Protein AF-E7NDV7-F1 (afdb_monomer_lite)

Radius of gyration: 14.34 Å; chains: 1; bounding box: 34×28×40 Å

pLDDT: mean 92.47, std 7.86, range [44.94, 98.56]

Structure (mmCIF, N/CA/C/O backbone):
data_AF-E7NDV7-F1
#
_entry.id   AF-E7NDV7-F1
#
loop_
_atom_site.group_PDB
_atom_site.id
_atom_site.type_symbol
_atom_site.label_atom_id
_atom_site.label_alt_id
_atom_site.label_comp_id
_atom_site.label_asym_id
_atom_site.label_entity_id
_atom_site.label_seq_id
_atom_site.pdbx_PDB_ins_code
_atom_site.Cartn_x
_atom_site.Cartn_y
_atom_site.Cartn_z
_atom_site.occupancy
_atom_site.B_iso_or_equiv
_atom_site.auth_seq_id
_atom_site.auth_comp_id
_atom_site.auth_asym_id
_atom_site.auth_atom_id
_atom_site.pdbx_PDB_model_num
ATOM 1 N N . MET A 1 1 ? 4.993 1.591 23.436 1.00 44.94 1 MET A N 1
ATOM 2 C CA . MET A 1 1 ? 4.119 1.110 22.350 1.00 44.94 1 MET A CA 1
ATOM 3 C C . MET A 1 1 ? 3.776 2.326 21.516 1.00 44.94 1 MET A C 1
ATOM 5 O O . MET A 1 1 ? 3.106 3.210 22.029 1.00 44.94 1 MET A O 1
ATOM 9 N N . GLY A 1 2 ? 4.373 2.455 20.328 1.00 56.59 2 GLY A N 1
ATOM 10 C CA . GLY A 1 2 ? 3.923 3.467 19.371 1.00 56.59 2 GLY A CA 1
ATOM 11 C C . GLY A 1 2 ? 2.537 3.051 18.903 1.00 56.59 2 GLY A C 1
ATOM 12 O O . GLY A 1 2 ? 2.355 1.873 18.601 1.00 56.59 2 GLY A O 1
ATOM 13 N N . GLY A 1 3 ? 1.573 3.969 18.936 1.00 88.25 3 GLY A N 1
ATOM 14 C CA . GLY A 1 3 ? 0.193 3.682 18.551 1.00 88.25 3 GLY A CA 1
ATOM 15 C C . GLY A 1 3 ? 0.093 3.070 17.151 1.00 88.25 3 GLY A C 1
ATOM 16 O O . GLY A 1 3 ? 1.042 3.134 16.361 1.00 88.25 3 GLY A O 1
ATOM 17 N N . ASP A 1 4 ? -1.056 2.485 16.831 1.00 92.81 4 ASP A N 1
ATOM 18 C CA . ASP A 1 4 ? -1.389 2.010 15.489 1.00 92.81 4 ASP A CA 1
ATOM 19 C C . ASP A 1 4 ? -1.088 3.064 14.420 1.00 92.81 4 ASP A C 1
ATOM 21 O O . ASP A 1 4 ? -0.616 2.724 13.336 1.00 92.81 4 ASP A O 1
ATOM 25 N N . ASN A 1 5 ? -1.305 4.343 14.735 1.00 93.81 5 ASN A N 1
ATOM 26 C CA . ASN A 1 5 ? -0.990 5.454 13.844 1.00 93.81 5 ASN A CA 1
ATOM 27 C C . ASN A 1 5 ? 0.517 5.540 13.525 1.00 93.81 5 ASN A C 1
ATOM 29 O O . ASN A 1 5 ? 0.946 5.587 12.369 1.00 93.81 5 ASN A O 1
ATOM 33 N N . THR A 1 6 ? 1.352 5.516 14.566 1.00 94.75 6 THR A N 1
ATOM 34 C CA . THR A 1 6 ? 2.815 5.542 14.423 1.00 94.75 6 THR A CA 1
ATOM 35 C C . THR A 1 6 ? 3.316 4.280 13.737 1.00 94.75 6 THR A C 1
ATOM 37 O O . THR A 1 6 ? 4.156 4.348 12.847 1.00 94.75 6 THR A O 1
ATOM 40 N N . THR A 1 7 ? 2.780 3.122 14.112 1.00 95.38 7 THR A N 1
ATOM 41 C CA . THR A 1 7 ? 3.193 1.850 13.523 1.00 95.38 7 THR A CA 1
ATOM 42 C C . THR A 1 7 ? 2.828 1.796 12.043 1.00 95.38 7 THR A C 1
ATOM 44 O O . THR A 1 7 ? 3.683 1.465 11.229 1.00 95.38 7 TH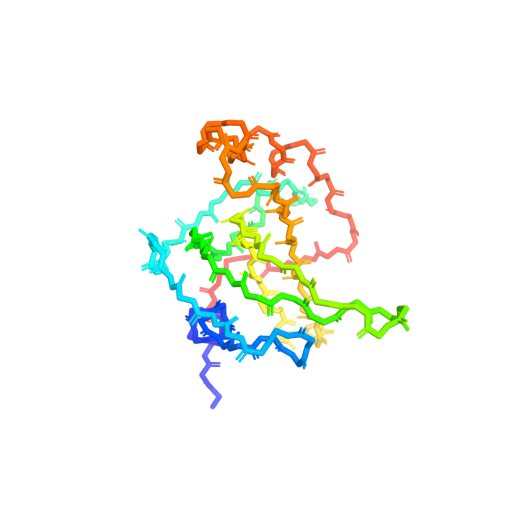R A O 1
ATOM 47 N N . SER A 1 8 ? 1.611 2.200 11.669 1.00 96.38 8 SER A N 1
ATOM 48 C CA . SER A 1 8 ? 1.165 2.195 10.270 1.00 96.38 8 SER A CA 1
ATOM 49 C C . SER A 1 8 ? 1.975 3.160 9.402 1.00 96.38 8 SER A C 1
ATOM 51 O O . SER A 1 8 ? 2.436 2.776 8.329 1.00 96.38 8 SER A O 1
ATOM 53 N N . SER A 1 9 ? 2.222 4.381 9.890 1.00 96.38 9 SER A N 1
ATOM 54 C CA . SER A 1 9 ? 3.022 5.384 9.167 1.00 96.38 9 SER A CA 1
ATOM 55 C C . SER A 1 9 ? 4.488 4.990 8.993 1.00 96.38 9 SER A C 1
ATOM 57 O O . SER A 1 9 ? 5.093 5.351 7.988 1.00 96.38 9 SER A O 1
ATOM 59 N N . VAL A 1 10 ? 5.075 4.245 9.932 1.00 96.31 10 VAL A N 1
ATOM 60 C CA . VAL A 1 10 ? 6.449 3.736 9.801 1.00 96.31 10 VAL A CA 1
ATOM 61 C C . VAL A 1 10 ? 6.490 2.515 8.884 1.00 96.31 10 VAL A C 1
ATOM 63 O O . VAL A 1 10 ? 7.278 2.484 7.940 1.00 96.31 10 VAL A O 1
ATOM 66 N N . LYS A 1 11 ? 5.624 1.523 9.119 1.00 96.31 11 LYS A N 1
ATOM 67 C CA . LYS A 1 11 ? 5.644 0.241 8.400 1.00 96.31 11 LYS A CA 1
ATOM 68 C C . LYS A 1 11 ? 5.381 0.370 6.909 1.00 96.31 11 LYS A C 1
ATOM 70 O O . LYS A 1 11 ? 6.015 -0.331 6.125 1.00 96.31 11 LYS A O 1
ATOM 75 N N . ILE A 1 12 ? 4.522 1.301 6.502 1.00 97.06 12 ILE A N 1
ATOM 76 C CA . ILE A 1 12 ? 4.236 1.514 5.082 1.00 97.06 12 ILE A CA 1
ATOM 77 C C . ILE A 1 12 ? 5.462 1.949 4.264 1.00 97.06 12 ILE A C 1
ATOM 79 O O . ILE A 1 12 ? 5.499 1.755 3.050 1.00 97.06 12 ILE A O 1
ATOM 83 N N . GLN A 1 13 ? 6.479 2.511 4.917 1.00 96.62 13 GLN A N 1
ATOM 84 C CA . GLN A 1 13 ? 7.707 2.978 4.273 1.00 96.62 13 GLN A CA 1
ATOM 85 C C . GLN A 1 13 ? 8.799 1.898 4.236 1.00 96.62 13 GLN A C 1
ATOM 87 O O . GLN A 1 13 ? 9.826 2.089 3.589 1.00 96.62 13 GLN A O 1
ATOM 92 N N . GLU A 1 14 ? 8.615 0.771 4.932 1.00 95.38 14 GLU A N 1
ATOM 93 C CA . GLU A 1 14 ? 9.622 -0.289 4.984 1.00 95.38 14 GLU A CA 1
ATOM 94 C C . GLU A 1 14 ? 9.678 -1.065 3.665 1.00 95.38 14 GLU A C 1
ATOM 96 O O . GLU A 1 14 ? 8.651 -1.495 3.134 1.00 95.38 14 GLU A O 1
ATOM 101 N N . THR A 1 15 ? 10.892 -1.306 3.167 1.00 93.75 15 THR A N 1
ATOM 102 C CA . THR A 1 15 ? 11.125 -2.180 2.015 1.00 93.75 15 THR A CA 1
ATOM 103 C C . THR A 1 15 ? 10.639 -3.597 2.310 1.00 93.75 15 THR A C 1
ATOM 105 O O . THR A 1 15 ? 11.009 -4.199 3.320 1.00 93.75 15 THR A O 1
ATOM 108 N N . MET A 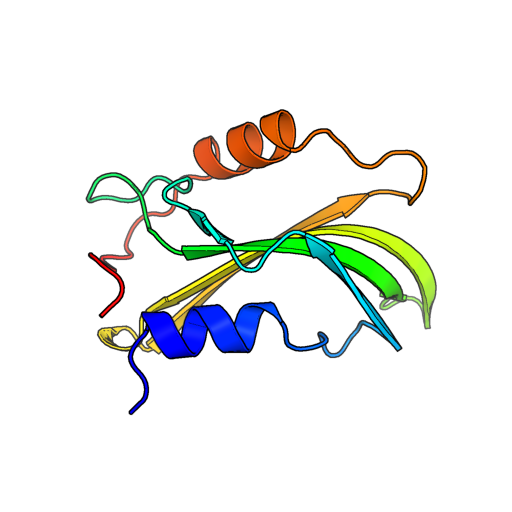1 16 ? 9.838 -4.154 1.405 1.00 90.19 16 MET A N 1
ATOM 109 C CA . MET A 1 16 ? 9.337 -5.523 1.525 1.00 90.19 16 MET A CA 1
ATOM 110 C C . MET A 1 16 ? 10.435 -6.563 1.245 1.00 90.19 16 MET A C 1
ATOM 112 O O . MET A 1 16 ? 11.312 -6.318 0.417 1.00 90.19 16 MET A O 1
ATOM 116 N N . PRO A 1 17 ? 10.374 -7.770 1.838 1.00 90.44 17 PRO A N 1
ATOM 117 C CA . PRO A 1 17 ? 11.426 -8.779 1.677 1.00 90.44 17 PRO A CA 1
ATOM 118 C C . PRO A 1 17 ? 11.696 -9.233 0.233 1.00 90.44 17 PRO A C 1
ATOM 120 O O . PRO A 1 17 ? 12.821 -9.600 -0.099 1.00 90.44 17 PRO A O 1
ATOM 123 N N . ASN A 1 18 ? 10.677 -9.237 -0.630 1.00 91.62 18 ASN A N 1
ATOM 124 C CA . ASN A 1 18 ? 10.804 -9.606 -2.044 1.00 91.62 18 ASN A CA 1
ATOM 125 C C . ASN A 1 18 ? 11.192 -8.422 -2.950 1.00 91.62 18 ASN A C 1
ATOM 127 O O . ASN A 1 18 ? 11.312 -8.608 -4.158 1.00 91.62 18 ASN A O 1
ATOM 131 N N . HIS A 1 19 ? 11.391 -7.227 -2.396 1.00 93.19 19 HIS A N 1
ATOM 132 C CA . HIS A 1 19 ? 11.768 -6.025 -3.129 1.00 93.19 19 HIS A CA 1
ATOM 133 C C . HIS A 1 19 ? 13.267 -5.758 -2.946 1.00 93.19 19 HIS A C 1
ATOM 135 O O . HIS A 1 19 ? 13.726 -5.440 -1.851 1.00 93.19 19 HIS A O 1
ATOM 141 N N . SER A 1 20 ? 14.056 -5.891 -4.017 1.00 92.38 20 SER A N 1
ATOM 142 C CA . SER A 1 20 ? 15.498 -5.592 -3.978 1.00 92.38 20 SER A CA 1
ATOM 143 C C . SER A 1 20 ? 15.799 -4.093 -4.040 1.00 92.38 20 SER A C 1
ATOM 145 O O . SER A 1 20 ? 16.907 -3.672 -3.717 1.00 92.38 20 SER A O 1
ATOM 147 N N . SER A 1 21 ? 14.822 -3.290 -4.457 1.00 93.44 21 SER A N 1
ATOM 148 C CA . SER A 1 21 ? 14.834 -1.830 -4.389 1.00 93.44 21 SER A CA 1
ATOM 149 C C . SER A 1 21 ? 13.430 -1.337 -4.033 1.00 93.44 21 SER A C 1
ATOM 151 O O . SER A 1 21 ? 12.447 -2.036 -4.278 1.00 93.44 21 SER A O 1
ATOM 153 N N . PHE A 1 22 ? 13.335 -0.153 -3.434 1.00 96.19 22 PHE A N 1
ATOM 154 C CA . PHE A 1 22 ? 12.066 0.477 -3.083 1.00 96.19 22 PHE A CA 1
ATOM 155 C C . PHE A 1 22 ? 12.276 1.985 -2.952 1.00 96.19 22 PHE A C 1
ATOM 157 O O . PHE A 1 22 ? 13.139 2.430 -2.193 1.00 96.19 22 PHE A O 1
ATOM 164 N N . ALA A 1 23 ? 11.512 2.765 -3.710 1.00 97.12 23 ALA A N 1
ATOM 165 C CA . ALA A 1 23 ? 11.557 4.219 -3.689 1.00 97.12 23 ALA A CA 1
ATOM 166 C C . ALA A 1 23 ? 10.137 4.782 -3.713 1.00 97.12 23 ALA A C 1
ATOM 168 O O . ALA A 1 23 ? 9.365 4.522 -4.637 1.00 97.12 23 ALA A O 1
ATOM 169 N N . MET A 1 24 ? 9.803 5.572 -2.697 1.00 97.56 24 MET A N 1
ATOM 170 C CA . MET A 1 24 ? 8.511 6.242 -2.602 1.00 97.56 24 MET A CA 1
ATOM 171 C C . MET A 1 24 ? 8.415 7.381 -3.617 1.00 97.56 24 MET A C 1
ATOM 173 O O . MET A 1 24 ? 9.344 8.173 -3.768 1.00 97.56 24 MET A O 1
ATOM 177 N N . THR A 1 25 ? 7.268 7.483 -4.279 1.00 97.81 25 THR A N 1
ATOM 178 C CA . THR A 1 25 ? 6.948 8.560 -5.225 1.00 97.81 25 THR A CA 1
ATOM 179 C C . THR A 1 25 ? 5.890 9.518 -4.680 1.00 97.81 25 THR A C 1
ATOM 181 O O . THR A 1 25 ? 5.757 10.630 -5.182 1.00 97.81 25 THR A O 1
ATOM 184 N N . SER A 1 26 ? 5.140 9.107 -3.654 1.00 97.62 26 SER A N 1
ATOM 185 C CA . SER A 1 26 ? 4.193 9.946 -2.913 1.00 97.62 26 SER A CA 1
ATOM 186 C C . SER A 1 26 ? 3.941 9.385 -1.509 1.00 97.62 26 SER A C 1
ATOM 188 O O . SER A 1 26 ? 4.238 8.221 -1.233 1.00 97.62 26 SER A O 1
ATOM 190 N N . GLY A 1 27 ? 3.369 10.209 -0.628 1.00 96.81 27 GLY A N 1
ATOM 191 C CA . GLY A 1 27 ? 3.063 9.828 0.751 1.00 96.81 27 GLY A CA 1
ATOM 192 C C . GLY A 1 27 ? 4.282 9.842 1.691 1.00 96.81 27 GLY A C 1
ATOM 193 O O . GLY A 1 27 ? 5.320 10.407 1.338 1.00 96.81 27 GLY A O 1
ATOM 194 N N . PRO A 1 28 ? 4.161 9.261 2.903 1.00 97.00 28 PRO A N 1
ATOM 195 C CA . PRO A 1 28 ? 2.987 8.549 3.412 1.00 97.00 28 PRO A CA 1
ATOM 196 C C . PRO A 1 28 ? 1.844 9.511 3.751 1.00 97.00 28 PRO A C 1
ATOM 198 O O . PRO A 1 28 ? 2.053 10.545 4.384 1.00 97.00 28 PRO A O 1
ATOM 201 N N . THR A 1 29 ? 0.626 9.172 3.338 1.00 97.38 29 THR A N 1
ATOM 202 C CA . THR A 1 29 ? -0.564 10.009 3.550 1.00 97.38 29 THR A CA 1
ATOM 203 C C . THR A 1 29 ? -1.655 9.189 4.233 1.00 97.38 29 THR A C 1
ATOM 205 O O . THR A 1 29 ? -1.885 8.054 3.819 1.00 97.38 29 THR A O 1
ATOM 208 N N . PRO A 1 30 ? -2.308 9.702 5.293 1.00 95.25 30 PRO A N 1
ATOM 209 C CA . PRO A 1 30 ? -3.440 9.011 5.894 1.00 95.25 30 PRO A CA 1
ATOM 210 C C . PRO A 1 30 ? -4.638 9.020 4.938 1.00 95.25 30 PRO A C 1
ATOM 212 O O . PRO A 1 30 ? -4.930 10.046 4.322 1.00 95.25 30 PRO A O 1
ATOM 215 N N . VAL A 1 31 ? -5.339 7.893 4.841 1.00 94.88 31 VAL A N 1
ATOM 216 C CA . VAL A 1 31 ? -6.542 7.731 4.016 1.00 94.88 31 VAL A CA 1
ATOM 217 C C . VAL A 1 31 ? -7.610 6.916 4.734 1.00 94.88 31 VAL A C 1
ATOM 219 O O . VAL A 1 31 ? -7.307 5.995 5.490 1.00 94.88 31 VAL A O 1
ATOM 222 N N . GLU A 1 32 ? -8.871 7.238 4.454 1.00 90.81 32 GLU A N 1
ATOM 223 C CA . GLU A 1 32 ? -10.068 6.561 4.969 1.00 90.81 32 GLU A CA 1
ATOM 224 C C . GLU A 1 32 ? -10.836 5.937 3.798 1.00 90.81 32 GLU A C 1
ATOM 226 O O . GLU A 1 32 ? -11.938 6.352 3.452 1.00 90.81 32 GLU A O 1
ATOM 231 N N . ALA A 1 33 ? -10.193 4.994 3.106 1.00 85.50 33 ALA A N 1
ATOM 232 C CA . ALA A 1 33 ? -10.684 4.505 1.817 1.00 85.50 33 ALA A CA 1
ATOM 233 C C . ALA A 1 33 ? -11.241 3.078 1.855 1.00 85.50 33 ALA A C 1
ATOM 235 O O . ALA A 1 33 ? -12.075 2.757 1.020 1.00 85.50 33 ALA A O 1
ATOM 236 N N . VAL A 1 34 ? -10.802 2.220 2.780 1.00 91.88 34 VAL A N 1
ATOM 237 C CA . VAL A 1 34 ? -11.171 0.793 2.804 1.00 91.88 34 VAL A CA 1
ATOM 238 C C . VAL A 1 34 ? -12.429 0.605 3.655 1.00 91.88 34 VAL A C 1
ATOM 240 O O . VAL A 1 34 ? -12.358 0.871 4.847 1.00 91.88 34 VAL A O 1
ATOM 243 N N . PRO A 1 35 ? -13.582 0.162 3.126 1.00 89.19 35 PRO A N 1
ATOM 244 C CA . PRO A 1 35 ? -14.781 -0.004 3.940 1.00 89.19 35 PRO A CA 1
ATOM 245 C C . PRO A 1 35 ? -14.644 -1.152 4.946 1.00 89.19 35 PRO A C 1
ATOM 247 O O . PRO A 1 35 ? -14.199 -2.246 4.581 1.00 89.19 35 PRO A O 1
ATOM 250 N N . ASP A 1 36 ? -15.101 -0.926 6.179 1.00 85.00 36 ASP A N 1
ATOM 251 C CA . ASP A 1 36 ? -15.206 -1.951 7.224 1.00 85.00 36 ASP A CA 1
ATOM 252 C C . ASP A 1 36 ? -16.627 -2.062 7.807 1.00 85.00 36 ASP A C 1
ATOM 254 O O . ASP A 1 36 ? -17.592 -1.531 7.247 1.00 85.00 36 ASP A O 1
ATOM 258 N N . ASP A 1 37 ? -16.797 -2.817 8.896 1.00 80.88 37 ASP A N 1
ATOM 259 C CA . ASP A 1 37 ? -18.102 -2.977 9.552 1.00 80.88 37 ASP A CA 1
ATOM 260 C C . ASP A 1 37 ? -18.559 -1.709 10.311 1.00 80.88 37 ASP A C 1
ATOM 262 O O . ASP A 1 37 ? -19.736 -1.591 10.653 1.00 80.88 37 ASP A O 1
ATOM 266 N N . SER A 1 38 ? -17.662 -0.741 10.529 1.00 77.38 38 SER A N 1
ATOM 267 C CA . SER A 1 38 ? -17.899 0.516 11.254 1.00 77.38 38 SER A CA 1
ATOM 268 C C . SER A 1 38 ? -17.933 1.768 10.359 1.00 77.38 38 SER A C 1
ATOM 270 O O . SER A 1 38 ? -18.245 2.860 10.836 1.00 77.38 38 SER A O 1
ATOM 272 N N . GLY A 1 39 ? -17.665 1.618 9.058 1.00 84.12 39 GLY A N 1
ATOM 273 C CA . GLY A 1 39 ? -17.634 2.691 8.069 1.00 84.12 39 GLY A CA 1
ATOM 274 C C . GLY A 1 39 ? -16.451 2.510 7.127 1.00 84.12 39 GLY A C 1
ATOM 275 O O . GLY A 1 39 ? -16.526 1.749 6.163 1.00 84.12 39 GLY A O 1
ATOM 276 N N . THR A 1 40 ? -15.361 3.216 7.410 1.00 86.75 40 THR A N 1
ATOM 277 C CA . THR A 1 40 ? -14.102 3.131 6.665 1.00 86.75 40 THR A CA 1
ATOM 278 C C . THR A 1 40 ? -12.948 2.900 7.623 1.00 86.75 40 THR A C 1
ATOM 280 O O . THR A 1 40 ? -12.748 3.670 8.560 1.00 86.75 40 THR A O 1
ATOM 283 N N . LEU A 1 41 ? -12.154 1.877 7.336 1.00 89.06 41 LEU A N 1
ATOM 284 C CA . LEU A 1 41 ? -10.904 1.558 7.990 1.00 89.06 41 LEU A CA 1
ATOM 285 C C . LEU A 1 41 ? -9.843 2.606 7.610 1.00 89.06 41 LEU A C 1
ATOM 287 O O . LEU A 1 41 ? -9.403 2.638 6.452 1.00 89.06 41 LEU A O 1
ATOM 291 N N . PRO A 1 42 ? -9.398 3.455 8.554 1.00 91.75 42 PRO A N 1
ATOM 292 C CA . PRO A 1 42 ? -8.298 4.369 8.300 1.00 91.75 42 PRO A CA 1
ATOM 293 C C . PRO A 1 42 ? -6.993 3.588 8.138 1.00 91.75 42 PRO A C 1
ATOM 295 O O . PRO A 1 42 ? -6.785 2.557 8.779 1.00 91.75 42 PRO A O 1
ATOM 298 N N . GLY A 1 43 ? -6.084 4.112 7.331 1.00 95.06 43 GLY A N 1
ATOM 299 C CA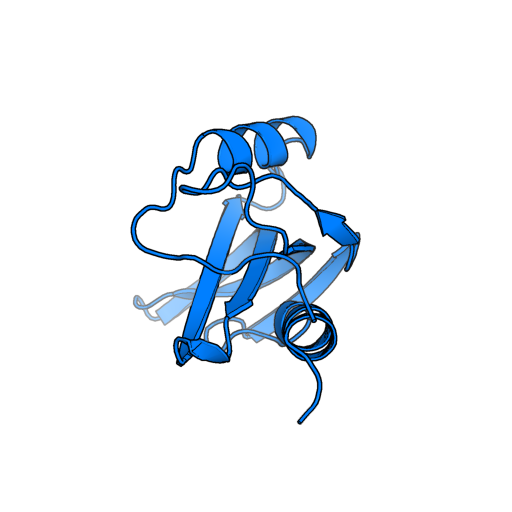 . GLY A 1 43 ? -4.721 3.613 7.206 1.00 95.06 43 GLY A CA 1
ATOM 300 C C . GLY A 1 43 ? -3.825 4.643 6.545 1.00 95.06 43 GLY A C 1
ATOM 301 O O . GLY A 1 43 ? -4.175 5.818 6.444 1.00 95.06 43 GLY A O 1
ATOM 302 N N . TYR A 1 44 ? -2.659 4.200 6.098 1.00 97.81 44 TYR A N 1
ATOM 303 C CA . TYR A 1 44 ? -1.744 5.020 5.316 1.00 97.81 44 TYR A CA 1
ATOM 304 C C . TYR A 1 44 ? -1.653 4.496 3.895 1.00 97.81 44 TYR A C 1
ATOM 306 O O . TYR A 1 44 ? -1.789 3.294 3.673 1.00 97.81 44 TYR A O 1
ATOM 314 N N . GLU A 1 45 ? -1.359 5.387 2.955 1.00 98.12 45 GLU A N 1
ATOM 315 C CA . GLU A 1 45 ? -0.989 5.027 1.594 1.00 98.12 45 GLU A CA 1
ATOM 316 C C . GLU A 1 45 ? 0.312 5.687 1.132 1.00 98.12 45 GLU A C 1
ATOM 318 O O . GLU A 1 45 ? 0.719 6.739 1.638 1.00 98.12 45 GLU A O 1
ATOM 323 N N . ILE A 1 46 ? 0.939 5.065 0.136 1.00 98.56 46 ILE A N 1
ATOM 324 C CA . ILE A 1 46 ? 2.061 5.606 -0.636 1.00 98.56 46 ILE A CA 1
ATOM 325 C C . ILE A 1 46 ? 1.910 5.223 -2.111 1.00 98.56 46 ILE A C 1
ATOM 327 O O . ILE A 1 46 ? 1.314 4.195 -2.440 1.00 98.56 46 ILE A O 1
ATOM 331 N N . GLY A 1 47 ? 2.532 6.004 -2.988 1.00 98.31 47 GLY A N 1
ATOM 332 C CA . GLY A 1 47 ? 2.967 5.549 -4.308 1.00 98.31 47 GLY A CA 1
ATOM 333 C C . GLY A 1 47 ? 4.436 5.130 -4.252 1.00 98.31 47 GLY A C 1
ATOM 334 O O . GLY A 1 47 ? 5.213 5.709 -3.484 1.00 98.31 47 GLY A O 1
ATOM 335 N N . TYR A 1 48 ? 4.835 4.138 -5.044 1.00 98.19 48 TYR A N 1
ATOM 336 C CA . TYR A 1 48 ? 6.213 3.652 -5.066 1.00 98.19 48 TYR A CA 1
ATOM 337 C C . TYR A 1 48 ? 6.659 3.127 -6.432 1.00 98.19 48 TYR A C 1
ATOM 339 O O . TYR A 1 48 ? 5.860 2.812 -7.312 1.00 98.19 48 TYR A O 1
ATOM 347 N N . THR A 1 49 ? 7.973 2.995 -6.574 1.00 98.19 49 THR A N 1
ATOM 348 C CA . THR A 1 49 ? 8.638 2.189 -7.602 1.00 98.19 49 THR A CA 1
ATOM 349 C C . THR A 1 49 ? 9.576 1.197 -6.933 1.00 98.19 49 THR A C 1
ATOM 351 O O . THR A 1 49 ? 10.083 1.454 -5.835 1.00 98.19 49 THR A O 1
ATOM 354 N N . ALA A 1 50 ? 9.786 0.047 -7.564 1.00 97.62 50 ALA A N 1
ATOM 355 C CA . ALA A 1 50 ? 10.617 -1.009 -7.009 1.00 97.62 50 ALA A CA 1
ATOM 356 C C . ALA A 1 50 ? 11.093 -2.003 -8.063 1.00 97.62 50 ALA A C 1
ATOM 358 O O . ALA A 1 50 ? 10.515 -2.109 -9.139 1.00 97.62 50 ALA A O 1
ATOM 359 N N . THR A 1 51 ? 12.095 -2.795 -7.698 1.00 97.81 51 THR A N 1
ATOM 360 C CA . THR A 1 51 ? 12.493 -4.013 -8.401 1.00 97.81 51 THR A CA 1
ATOM 361 C C . THR A 1 51 ? 12.081 -5.204 -7.544 1.00 97.81 51 THR A C 1
ATOM 363 O O . THR A 1 51 ? 12.595 -5.394 -6.438 1.00 97.81 51 THR A O 1
ATOM 366 N N . VAL A 1 52 ? 11.155 -6.011 -8.056 1.00 96.25 52 VAL A N 1
ATOM 367 C CA . VAL A 1 52 ? 10.593 -7.180 -7.371 1.00 96.25 52 VAL A CA 1
ATOM 368 C C . VAL A 1 52 ? 11.330 -8.435 -7.806 1.00 96.25 52 VAL A C 1
ATOM 370 O O . VAL A 1 52 ? 11.566 -8.652 -8.994 1.00 96.25 52 VAL A O 1
ATOM 373 N N . LYS A 1 53 ? 11.665 -9.294 -6.844 1.00 96.00 53 LYS A N 1
ATOM 374 C CA . LYS A 1 53 ? 12.141 -10.656 -7.068 1.00 96.00 53 LYS A CA 1
ATOM 375 C C . LYS A 1 53 ? 10.966 -11.626 -6.964 1.00 96.00 53 LYS A C 1
ATOM 377 O O . LYS A 1 53 ? 10.423 -11.848 -5.882 1.00 96.00 53 LYS A O 1
ATOM 382 N N . TYR A 1 54 ? 10.595 -12.228 -8.087 1.00 91.69 54 TYR A N 1
ATOM 383 C CA . TYR A 1 54 ? 9.493 -13.183 -8.167 1.00 91.69 54 TYR A CA 1
ATOM 384 C C . TYR A 1 54 ? 9.921 -14.581 -7.711 1.00 91.69 54 TYR A C 1
ATOM 386 O O . TYR A 1 54 ? 11.101 -14.936 -7.741 1.00 91.69 54 TYR A O 1
ATOM 394 N N . ALA A 1 55 ? 8.947 -15.413 -7.332 1.00 92.44 55 ALA A N 1
ATOM 395 C CA . ALA A 1 55 ? 9.190 -16.790 -6.890 1.00 92.44 55 ALA A CA 1
ATOM 396 C C . ALA A 1 55 ? 9.866 -17.668 -7.963 1.00 92.44 55 ALA A C 1
ATOM 398 O O . ALA A 1 55 ? 10.582 -18.608 -7.633 1.00 92.44 55 ALA A O 1
ATOM 399 N N . SER A 1 56 ? 9.691 -17.328 -9.244 1.00 93.06 56 SER A N 1
ATOM 400 C CA . SER A 1 56 ? 10.399 -17.932 -10.382 1.00 93.06 56 SER A CA 1
ATOM 401 C C . SER A 1 56 ? 11.914 -17.678 -10.376 1.00 93.06 56 SER A C 1
ATOM 403 O O . SER A 1 56 ? 12.639 -18.302 -11.146 1.00 93.06 56 SER A O 1
ATOM 405 N N . GLY A 1 57 ? 12.395 -16.740 -9.556 1.00 91.94 57 GLY A N 1
ATOM 406 C CA . GLY A 1 57 ? 13.779 -16.272 -9.533 1.00 91.94 57 GLY A CA 1
ATOM 407 C C . GLY A 1 57 ? 14.061 -15.107 -10.483 1.00 91.94 57 GLY A C 1
ATOM 408 O O . GLY A 1 57 ? 15.140 -14.523 -10.399 1.00 91.94 57 GLY A O 1
ATOM 409 N N . SER A 1 58 ? 13.112 -14.734 -11.349 1.00 94.56 58 SER A N 1
ATOM 410 C CA . SER A 1 58 ? 13.235 -13.541 -12.190 1.00 94.56 58 SER A CA 1
ATOM 411 C C . SER A 1 58 ? 13.048 -12.261 -11.378 1.00 94.56 58 SER A C 1
ATOM 413 O O . SER A 1 58 ? 12.385 -12.254 -10.339 1.00 94.56 58 SER A O 1
ATOM 415 N N . THR A 1 59 ? 13.595 -11.162 -11.889 1.00 96.12 59 THR A N 1
ATOM 416 C CA . THR A 1 59 ? 13.357 -9.815 -11.365 1.00 96.12 59 THR A CA 1
ATOM 417 C C . THR A 1 59 ? 12.590 -8.975 -12.374 1.00 96.12 59 THR A C 1
ATOM 419 O O . THR A 1 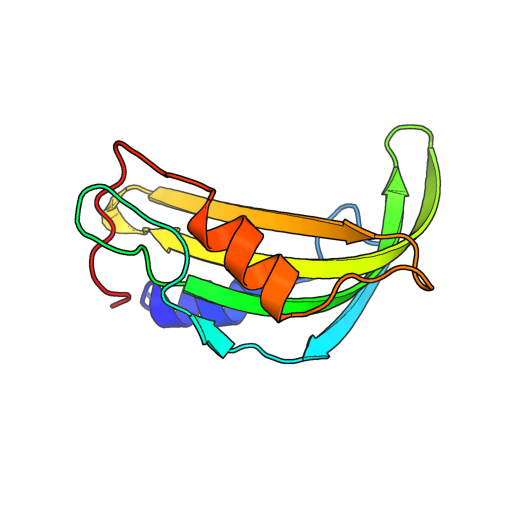59 ? 12.727 -9.188 -13.579 1.00 96.12 59 THR A O 1
ATOM 422 N N . GLY A 1 60 ? 11.810 -8.011 -11.899 1.00 96.69 60 GLY A N 1
ATOM 423 C CA . GLY A 1 60 ? 11.154 -7.031 -12.760 1.00 96.69 60 GLY A CA 1
ATOM 424 C C . GLY A 1 60 ? 10.879 -5.732 -12.023 1.00 96.69 60 GLY A C 1
ATOM 425 O O . GLY A 1 60 ? 10.599 -5.747 -10.825 1.00 96.69 60 GLY A O 1
ATOM 426 N N . ASP A 1 61 ? 10.973 -4.626 -12.752 1.00 98.06 61 ASP A N 1
ATOM 427 C CA . ASP A 1 61 ? 10.640 -3.311 -12.222 1.00 98.06 61 ASP A CA 1
ATOM 428 C C . ASP A 1 61 ? 9.124 -3.114 -12.211 1.00 98.06 61 ASP A C 1
ATOM 430 O O . ASP A 1 61 ? 8.422 -3.547 -13.128 1.00 98.06 61 ASP A O 1
ATOM 434 N N . VAL A 1 62 ? 8.628 -2.449 -11.174 1.00 97.75 62 VAL A N 1
ATOM 435 C CA . VAL A 1 62 ? 7.216 -2.129 -10.973 1.00 97.75 62 VAL A CA 1
ATOM 436 C C . VAL A 1 62 ? 7.059 -0.680 -10.528 1.00 97.75 62 VAL A C 1
ATOM 438 O O . VAL A 1 62 ? 7.950 -0.087 -9.912 1.00 97.75 62 VAL A O 1
ATOM 441 N N . ALA A 1 63 ? 5.890 -0.125 -10.816 1.00 98.38 63 ALA A N 1
ATOM 442 C CA . ALA A 1 63 ? 5.375 1.072 -10.170 1.00 98.38 63 ALA A CA 1
ATOM 443 C C . ALA A 1 63 ? 4.028 0.720 -9.539 1.00 98.38 63 ALA A C 1
ATOM 445 O O . ALA A 1 63 ? 3.281 -0.081 -10.104 1.00 98.38 63 ALA A O 1
ATOM 446 N N . GLY A 1 64 ? 3.702 1.293 -8.387 1.00 97.88 64 GLY A N 1
ATOM 447 C CA . GLY A 1 64 ? 2.516 0.861 -7.667 1.00 97.88 64 GLY A CA 1
ATOM 448 C C . GLY A 1 64 ? 2.059 1.770 -6.544 1.00 97.88 64 GLY A C 1
ATOM 449 O O . GLY A 1 64 ? 2.635 2.826 -6.282 1.00 97.88 64 GLY A O 1
ATOM 450 N N . TYR A 1 65 ? 1.009 1.304 -5.878 1.00 98.31 65 TYR A N 1
ATOM 451 C CA . TYR A 1 65 ? 0.455 1.886 -4.663 1.00 98.31 65 TYR A CA 1
ATOM 452 C C . TYR A 1 65 ? 0.432 0.842 -3.551 1.00 98.31 65 TYR A C 1
ATOM 454 O O . TYR A 1 65 ? 0.272 -0.354 -3.808 1.00 98.31 65 TYR A O 1
ATOM 462 N N . ARG A 1 66 ? 0.591 1.296 -2.311 1.00 97.75 66 ARG A N 1
ATOM 463 C CA . ARG A 1 66 ? 0.523 0.457 -1.111 1.00 97.75 66 ARG A CA 1
ATOM 464 C C . ARG A 1 66 ? -0.393 1.120 -0.100 1.00 97.75 66 ARG A C 1
ATOM 466 O O . ARG A 1 66 ? -0.276 2.322 0.109 1.00 97.75 66 ARG A O 1
ATOM 473 N N . PHE A 1 67 ? -1.244 0.330 0.545 1.00 97.69 67 PHE A N 1
ATOM 474 C CA . PHE A 1 67 ? -1.995 0.705 1.741 1.00 97.69 67 PHE A CA 1
ATOM 475 C C . PHE A 1 67 ? -1.546 -0.156 2.920 1.00 97.69 67 PHE A C 1
ATOM 477 O O . PHE A 1 67 ? -1.307 -1.353 2.752 1.00 97.69 67 PHE A O 1
ATOM 484 N N . PHE A 1 68 ? -1.467 0.436 4.111 1.00 96.88 68 PHE A N 1
ATOM 485 C CA . PHE A 1 68 ? -1.105 -0.274 5.333 1.00 96.88 68 PHE A CA 1
ATOM 486 C C . PHE A 1 68 ? -1.919 0.205 6.539 1.00 96.88 68 PHE A C 1
ATOM 488 O O . PHE A 1 68 ? -2.035 1.408 6.790 1.00 96.88 68 PHE A O 1
ATOM 495 N N . ARG A 1 69 ? -2.401 -0.750 7.341 1.00 94.69 69 ARG A N 1
ATOM 496 C CA . ARG A 1 69 ? -3.072 -0.515 8.624 1.00 94.69 69 ARG A CA 1
ATOM 497 C C . ARG A 1 69 ? -2.661 -1.565 9.656 1.00 94.69 69 ARG A C 1
ATOM 499 O O . ARG A 1 69 ? -2.954 -2.749 9.509 1.00 94.69 69 ARG A O 1
ATOM 506 N N . GLN A 1 70 ? -2.027 -1.114 10.736 1.00 94.94 70 GLN A N 1
ATOM 507 C CA . GLN A 1 70 ? -1.809 -1.898 11.955 1.00 94.94 70 GLN A CA 1
ATOM 508 C C . GLN A 1 70 ? -3.067 -1.878 12.824 1.00 94.94 70 GLN A C 1
ATOM 510 O O . GLN A 1 70 ? -3.587 -0.797 13.036 1.00 94.94 70 GLN A O 1
ATOM 515 N N . ILE A 1 71 ? -3.512 -3.007 13.375 1.00 91.94 71 ILE A N 1
ATOM 516 C CA . ILE A 1 71 ? -4.618 -3.107 14.344 1.00 91.94 71 ILE A CA 1
ATOM 517 C C . ILE A 1 71 ? -4.094 -3.856 15.572 1.00 91.94 71 ILE A C 1
ATOM 519 O O . ILE A 1 71 ? -4.185 -5.084 15.665 1.00 91.94 71 ILE A O 1
ATOM 523 N N . SER A 1 72 ? -3.460 -3.133 16.496 1.00 91.06 72 SER A N 1
ATOM 524 C CA . SER A 1 72 ? -2.711 -3.748 17.602 1.00 91.06 72 SER A CA 1
ATOM 525 C C . SER A 1 72 ? -3.592 -4.540 18.564 1.00 91.06 72 SER A C 1
ATOM 527 O O . SER A 1 72 ? -3.188 -5.627 18.973 1.00 91.06 72 SER A O 1
ATOM 529 N N . ASP A 1 73 ? -4.802 -4.060 18.861 1.00 88.56 73 ASP A N 1
ATOM 530 C CA . ASP A 1 73 ? -5.737 -4.726 19.785 1.00 88.56 73 ASP A CA 1
ATOM 531 C C . ASP A 1 73 ? -6.143 -6.129 19.311 1.00 88.56 73 ASP A C 1
ATOM 533 O O . ASP A 1 73 ? -6.471 -6.996 20.119 1.00 88.56 73 ASP A O 1
ATOM 537 N N . GLN A 1 74 ? -6.078 -6.367 17.998 1.00 89.19 74 GLN A N 1
ATOM 538 C CA . GLN A 1 74 ? -6.381 -7.659 17.384 1.00 89.19 74 GLN A CA 1
ATOM 539 C C . GLN A 1 74 ? -5.120 -8.411 16.927 1.00 89.19 74 GLN A C 1
ATOM 541 O O . GLN A 1 74 ? -5.218 -9.537 16.448 1.00 89.19 74 GLN A O 1
ATOM 546 N N . GLY A 1 75 ? -3.931 -7.808 17.053 1.00 91.25 75 GLY A N 1
ATOM 547 C CA . GLY A 1 75 ? -2.681 -8.366 16.531 1.00 91.25 75 GLY A CA 1
ATOM 548 C C . GLY A 1 75 ? -2.666 -8.520 15.005 1.00 91.25 75 GLY A C 1
ATOM 549 O O . GLY A 1 75 ? -1.943 -9.369 14.486 1.00 91.25 75 GLY A O 1
ATOM 550 N N . VAL A 1 76 ? -3.471 -7.730 14.289 1.00 91.12 76 VAL A N 1
ATOM 551 C CA . VAL A 1 76 ? -3.664 -7.836 12.837 1.00 91.12 76 VAL A CA 1
ATOM 552 C C . VAL A 1 76 ? -2.922 -6.719 12.118 1.00 91.12 76 VAL A C 1
ATOM 554 O O . VAL A 1 76 ? -2.846 -5.586 12.590 1.00 91.12 76 VAL A O 1
ATOM 557 N N . THR A 1 77 ? -2.418 -7.034 10.931 1.00 92.94 77 THR A N 1
ATOM 558 C CA . THR A 1 77 ? -1.966 -6.051 9.952 1.00 92.94 77 THR A CA 1
ATOM 559 C C . THR A 1 77 ? -2.735 -6.282 8.661 1.00 92.94 77 THR A C 1
ATOM 561 O O . THR A 1 77 ? -2.780 -7.408 8.164 1.00 92.94 77 THR A O 1
ATOM 564 N N . LEU A 1 78 ? -3.321 -5.219 8.115 1.00 93.25 78 LEU A N 1
ATOM 565 C CA . LEU A 1 78 ? -3.850 -5.209 6.760 1.00 93.25 78 LEU A CA 1
ATOM 566 C C . LEU A 1 78 ? -2.880 -4.465 5.853 1.00 93.25 78 LEU A C 1
ATOM 568 O O . LEU A 1 78 ? -2.491 -3.330 6.131 1.00 93.25 78 LEU A O 1
ATOM 572 N N . GLU A 1 79 ? -2.534 -5.103 4.747 1.00 95.00 79 GLU A N 1
ATOM 573 C CA . GLU A 1 79 ? -1.644 -4.549 3.748 1.00 95.00 79 GLU A CA 1
ATOM 574 C C . GLU A 1 79 ? -2.156 -4.901 2.351 1.00 95.00 79 GLU A C 1
ATOM 576 O O . GLU A 1 79 ? -2.518 -6.047 2.085 1.00 95.00 79 GLU A O 1
ATOM 581 N N . ILE A 1 80 ? -2.228 -3.899 1.474 1.00 95.50 80 ILE A N 1
ATOM 582 C CA . ILE A 1 80 ? -2.765 -4.034 0.118 1.00 95.50 80 ILE A CA 1
ATOM 583 C C . ILE A 1 80 ? -1.775 -3.405 -0.857 1.00 95.50 80 ILE A C 1
ATOM 585 O O . ILE A 1 80 ? -1.350 -2.267 -0.658 1.00 95.50 80 ILE A O 1
ATOM 589 N N . PHE A 1 81 ? -1.461 -4.127 -1.931 1.00 94.56 81 PHE A N 1
ATOM 590 C CA . PHE A 1 81 ? -0.590 -3.667 -3.007 1.00 94.56 81 PHE A CA 1
ATOM 591 C C . PHE A 1 81 ? -1.329 -3.643 -4.335 1.00 94.56 81 PHE A C 1
ATOM 593 O O . PHE A 1 81 ? -2.063 -4.576 -4.665 1.00 94.56 81 PHE A O 1
ATOM 600 N N . LEU A 1 82 ? -1.065 -2.604 -5.120 1.00 96.19 82 LEU A N 1
ATOM 601 C CA . LEU A 1 82 ? -1.349 -2.580 -6.545 1.00 96.19 82 LEU A CA 1
ATOM 602 C C . LEU A 1 82 ? -0.031 -2.383 -7.291 1.00 96.19 82 LEU A C 1
ATOM 604 O O . LEU A 1 82 ? 0.522 -1.286 -7.284 1.00 96.19 82 LEU A O 1
ATOM 608 N N . GLU A 1 83 ? 0.456 -3.446 -7.926 1.00 95.62 83 GLU A N 1
ATOM 609 C CA . GLU A 1 83 ? 1.683 -3.440 -8.725 1.00 95.62 83 GLU A CA 1
ATOM 610 C C . GLU A 1 83 ? 1.350 -3.408 -10.216 1.00 95.62 83 GLU A C 1
ATOM 612 O O . GLU A 1 83 ? 0.635 -4.268 -10.734 1.00 95.62 83 GLU A O 1
ATOM 617 N N . CYS A 1 84 ? 1.899 -2.421 -10.916 1.00 97.62 84 CYS A N 1
ATOM 618 C CA . CYS A 1 84 ? 1.759 -2.247 -12.352 1.00 97.62 84 CYS A CA 1
ATOM 619 C C . CYS A 1 84 ? 3.123 -2.331 -13.041 1.00 97.62 84 CYS A C 1
ATOM 621 O O . CYS A 1 84 ? 4.174 -2.065 -12.450 1.00 97.62 84 CYS A O 1
ATOM 623 N N . HIS A 1 85 ? 3.098 -2.608 -14.346 1.00 97.06 85 HIS A N 1
ATOM 624 C CA . HIS A 1 85 ? 4.263 -2.349 -15.186 1.00 97.06 85 HIS A CA 1
ATOM 625 C C . HIS A 1 85 ? 4.625 -0.843 -15.122 1.00 97.06 85 HIS A C 1
ATOM 627 O O . HIS A 1 85 ? 3.701 -0.020 -15.105 1.00 97.06 85 HIS A O 1
ATOM 633 N N . PRO A 1 86 ? 5.916 -0.447 -15.100 1.00 95.75 86 PRO A N 1
ATOM 634 C CA . PRO A 1 86 ? 6.318 0.928 -14.781 1.00 95.75 86 PRO A CA 1
ATOM 635 C C . PRO A 1 86 ? 5.711 2.026 -15.669 1.00 95.75 86 PRO A C 1
ATOM 637 O O . PRO A 1 86 ? 5.419 3.116 -15.188 1.00 95.75 86 PRO A O 1
ATOM 640 N N . ASP A 1 87 ? 5.474 1.750 -16.954 1.00 96.69 87 ASP A N 1
ATOM 641 C CA . ASP A 1 87 ? 4.874 2.689 -17.920 1.00 96.69 87 ASP A CA 1
ATOM 642 C C . ASP A 1 87 ? 3.334 2.596 -18.003 1.00 96.69 87 ASP A C 1
ATOM 644 O O . ASP A 1 87 ? 2.715 3.173 -18.903 1.00 96.69 87 ASP A O 1
ATOM 648 N N . LYS A 1 88 ? 2.712 1.830 -17.100 1.00 97.69 88 LYS A N 1
ATOM 649 C CA . LYS A 1 88 ? 1.267 1.558 -17.049 1.00 97.69 88 LYS A CA 1
ATOM 650 C C . LYS A 1 88 ? 0.698 1.722 -15.636 1.00 97.69 88 LYS A C 1
ATOM 652 O O . LYS A 1 88 ? -0.319 1.107 -15.313 1.00 97.69 88 LYS A O 1
ATOM 657 N N . LEU A 1 89 ? 1.344 2.527 -14.787 1.00 98.06 89 LEU A N 1
ATOM 658 C CA . LEU A 1 89 ? 0.788 2.873 -13.480 1.00 98.06 89 LEU A CA 1
ATOM 659 C C . LEU A 1 89 ? -0.598 3.504 -13.665 1.00 98.06 89 LEU A C 1
ATOM 661 O O . LEU A 1 89 ? -0.781 4.406 -14.484 1.00 98.06 89 LEU A O 1
ATOM 665 N N . THR A 1 90 ? -1.576 2.994 -12.921 1.00 97.69 90 THR A N 1
ATOM 666 C CA . THR A 1 90 ? -2.931 3.545 -12.940 1.00 97.69 90 THR A CA 1
ATOM 667 C C . THR A 1 90 ? -2.990 4.903 -12.236 1.00 97.69 90 THR A C 1
ATOM 669 O O . THR A 1 90 ? -2.050 5.298 -11.554 1.00 97.69 90 THR A O 1
ATOM 672 N N . SER A 1 91 ? -4.093 5.633 -12.385 1.00 97.88 91 SER A N 1
ATOM 673 C CA . SER A 1 91 ? -4.280 6.899 -11.669 1.00 97.88 91 SER A CA 1
ATOM 674 C C . SER A 1 91 ? -4.502 6.687 -10.164 1.00 97.88 91 SER A C 1
ATOM 676 O O . SER A 1 91 ? -5.011 5.643 -9.747 1.00 97.88 91 SER A O 1
ATOM 678 N N . ALA A 1 92 ? -4.199 7.710 -9.355 1.00 96.94 92 ALA A N 1
ATOM 679 C CA . ALA A 1 92 ? -4.504 7.700 -7.922 1.00 96.94 92 ALA A CA 1
ATOM 680 C C . ALA A 1 92 ? -6.015 7.537 -7.662 1.00 96.94 92 ALA A C 1
ATOM 682 O O . ALA A 1 92 ? -6.403 6.769 -6.789 1.00 96.94 92 ALA A O 1
ATOM 683 N N . ASP A 1 93 ? -6.865 8.149 -8.493 1.00 97.75 93 ASP A N 1
ATOM 684 C CA . ASP A 1 93 ? -8.321 7.988 -8.406 1.00 97.75 93 ASP A CA 1
ATOM 685 C C . ASP A 1 93 ? -8.739 6.524 -8.594 1.00 97.75 93 ASP A C 1
ATOM 687 O O . ASP A 1 93 ? -9.579 6.006 -7.861 1.00 97.75 93 ASP A O 1
ATOM 691 N N . THR A 1 94 ? -8.131 5.819 -9.554 1.00 97.88 94 THR A N 1
ATOM 692 C CA . THR A 1 94 ? -8.388 4.387 -9.760 1.00 97.88 94 THR A CA 1
ATOM 693 C C . THR A 1 94 ? -7.911 3.552 -8.574 1.00 97.88 94 THR A C 1
ATOM 695 O O . THR A 1 94 ? -8.575 2.589 -8.199 1.00 97.88 94 THR A O 1
ATOM 698 N N . TRP A 1 95 ? -6.786 3.917 -7.959 1.00 97.75 95 TRP A N 1
ATOM 699 C CA . TRP A 1 95 ? -6.314 3.284 -6.730 1.00 97.75 95 TRP A CA 1
ATOM 700 C C . TRP A 1 95 ? -7.293 3.486 -5.561 1.00 97.75 95 TRP A C 1
ATOM 702 O O . TRP A 1 95 ? -7.658 2.518 -4.895 1.00 97.75 95 TRP A O 1
ATOM 712 N N . HIS A 1 96 ? -7.811 4.697 -5.354 1.00 97.25 96 HIS A N 1
ATOM 713 C CA . HIS A 1 96 ? -8.815 4.960 -4.315 1.00 97.25 96 HIS A CA 1
ATOM 714 C C . HIS A 1 96 ? -10.157 4.273 -4.604 1.00 97.25 96 HIS A C 1
ATOM 716 O O . HIS A 1 96 ? -10.812 3.778 -3.686 1.00 97.25 96 HIS A O 1
ATOM 722 N N . GLN A 1 97 ? -10.556 4.164 -5.875 1.00 96.69 97 GLN A N 1
ATOM 723 C CA . GLN A 1 97 ? -11.701 3.341 -6.288 1.00 96.69 97 GLN A CA 1
ATOM 724 C C . GLN A 1 97 ? -11.475 1.857 -5.971 1.00 96.69 97 GLN A C 1
ATOM 726 O O . GLN A 1 97 ? -12.372 1.186 -5.466 1.00 96.69 97 GLN A O 1
ATOM 731 N N . PHE A 1 98 ? -10.267 1.344 -6.211 1.00 96.56 98 PHE A N 1
ATOM 732 C CA . PHE A 1 98 ? -9.906 -0.025 -5.855 1.00 96.56 98 PHE A CA 1
ATOM 733 C C . PHE A 1 98 ? -9.973 -0.255 -4.335 1.00 96.56 98 PHE A C 1
ATOM 735 O O . PHE A 1 98 ? -10.625 -1.207 -3.894 1.00 96.56 98 PHE A O 1
ATOM 742 N N . LEU A 1 99 ? -9.397 0.644 -3.526 1.00 96.19 99 LEU A N 1
ATOM 743 C CA . LEU A 1 99 ? -9.482 0.576 -2.061 1.00 96.19 99 LEU A CA 1
ATOM 744 C C . LEU A 1 99 ? -10.933 0.616 -1.566 1.00 96.19 99 LEU A C 1
ATOM 746 O O . LEU A 1 99 ? -11.332 -0.248 -0.789 1.00 96.19 99 LEU A O 1
ATOM 750 N N . SER A 1 100 ? -11.741 1.548 -2.078 1.00 94.88 100 SER A N 1
ATOM 751 C CA . SER A 1 100 ? -13.160 1.674 -1.705 1.00 94.88 100 SER A CA 1
ATOM 752 C C . SER A 1 100 ? -14.037 0.508 -2.155 1.00 94.88 100 SER A C 1
ATOM 754 O O . SER A 1 100 ? -15.093 0.271 -1.571 1.00 94.88 100 SER A O 1
ATOM 756 N N . SER A 1 101 ? -13.593 -0.275 -3.140 1.00 93.00 101 SER A N 1
ATOM 757 C CA . SER A 1 101 ? -14.255 -1.523 -3.533 1.00 93.00 101 SER A CA 1
ATOM 758 C C . SER A 1 101 ? -13.840 -2.741 -2.693 1.00 93.00 101 SER A C 1
ATOM 760 O O . SER A 1 101 ? -14.515 -3.772 -2.727 1.00 93.00 101 SER A O 1
ATOM 762 N N . THR A 1 102 ? -12.754 -2.639 -1.920 1.00 91.12 102 THR A N 1
ATOM 763 C CA . THR A 1 102 ? -12.223 -3.737 -1.102 1.00 91.12 102 THR A CA 1
ATOM 764 C C . THR A 1 102 ? -12.882 -3.729 0.273 1.00 91.12 102 THR A C 1
ATOM 766 O O . THR A 1 102 ? -12.445 -3.022 1.174 1.00 91.12 102 THR A O 1
ATOM 769 N N . ARG A 1 103 ? -13.943 -4.523 0.458 1.00 87.31 103 ARG A N 1
ATOM 770 C CA . ARG A 1 103 ? -14.625 -4.623 1.758 1.00 87.31 103 ARG A CA 1
ATOM 771 C C . ARG A 1 103 ? -13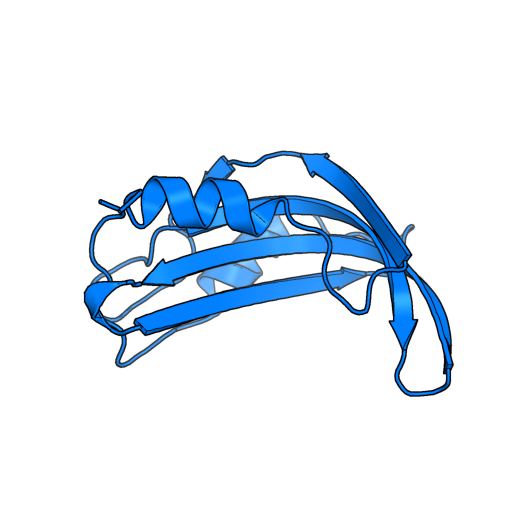.896 -5.579 2.702 1.00 87.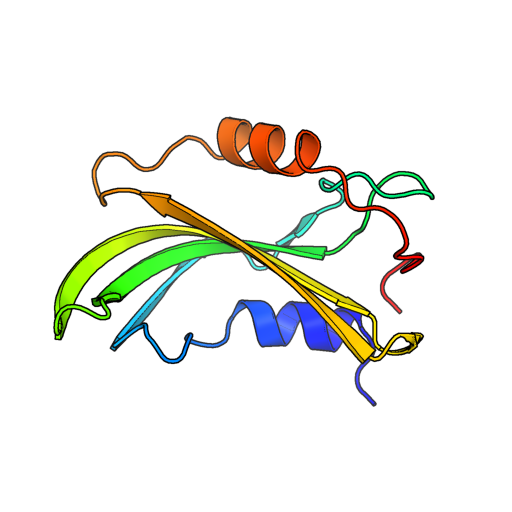31 103 ARG A C 1
ATOM 773 O O . ARG A 1 103 ? -13.700 -6.746 2.365 1.00 87.31 103 ARG A O 1
ATOM 780 N N . VAL A 1 104 ? -13.579 -5.107 3.906 1.00 87.69 104 VAL A N 1
ATOM 781 C CA . VAL A 1 104 ? -12.964 -5.902 4.977 1.00 87.69 104 VAL A CA 1
ATOM 782 C C . VAL A 1 104 ? -13.981 -6.107 6.098 1.00 87.69 104 VAL A C 1
ATOM 784 O O . VAL A 1 104 ? -14.537 -5.150 6.617 1.00 87.69 104 VAL A O 1
ATOM 787 N N . THR A 1 105 ? -14.259 -7.357 6.465 1.00 87.19 105 THR A N 1
ATOM 788 C CA . THR A 1 105 ? -15.271 -7.704 7.482 1.00 87.19 105 THR A CA 1
ATOM 789 C C . THR A 1 105 ? -14.664 -8.492 8.625 1.00 87.19 105 THR A C 1
ATOM 791 O O . THR A 1 105 ? -13.747 -9.282 8.397 1.00 87.19 105 THR A O 1
ATOM 794 N N . GLY A 1 106 ? -15.221 -8.354 9.828 1.00 84.94 106 GLY A N 1
ATOM 795 C CA . GLY A 1 106 ? -14.746 -9.062 11.019 1.00 84.94 106 GLY A CA 1
ATOM 796 C C . GLY A 1 106 ? -13.509 -8.437 11.668 1.00 84.94 106 GLY A C 1
ATOM 797 O O . GLY A 1 106 ? -12.987 -9.005 12.623 1.00 84.94 106 GLY A O 1
ATOM 798 N N . LEU A 1 107 ? -13.064 -7.278 11.174 1.00 82.19 107 LEU A N 1
ATOM 799 C CA . LEU A 1 107 ? -12.095 -6.414 11.840 1.00 82.19 107 LEU A CA 1
ATOM 800 C C . LEU A 1 107 ? -12.836 -5.176 12.349 1.00 82.19 107 LEU A C 1
ATOM 802 O O . LEU A 1 107 ? -13.560 -4.531 11.597 1.00 82.19 107 LEU A O 1
ATOM 806 N N . ASP A 1 108 ? -12.628 -4.853 13.620 1.00 75.19 108 ASP A N 1
ATOM 807 C CA . ASP A 1 108 ? -13.117 -3.631 14.264 1.00 75.19 108 ASP A CA 1
ATOM 808 C C . ASP A 1 108 ? -11.888 -2.872 14.753 1.00 75.19 108 ASP A C 1
ATOM 810 O O . ASP A 1 108 ? -11.340 -3.141 15.825 1.00 75.19 108 ASP A O 1
ATOM 814 N N . ALA A 1 109 ? -11.361 -2.026 13.876 1.00 75.50 109 ALA A N 1
ATOM 815 C CA . ALA A 1 109 ? -10.103 -1.339 14.121 1.00 75.50 109 ALA A CA 1
ATOM 816 C C . ALA A 1 109 ? -10.296 0.037 14.765 1.00 75.50 109 ALA A C 1
ATOM 818 O O . ALA A 1 109 ? -9.349 0.582 15.337 1.00 75.50 109 ALA A O 1
ATOM 819 N N . GLY A 1 110 ? -11.488 0.626 14.611 1.00 79.56 110 GLY A N 1
ATOM 820 C CA . GLY A 1 110 ? -11.767 2.014 14.955 1.00 79.56 110 GLY A CA 1
ATOM 821 C C . GLY A 1 110 ? -10.740 3.008 14.388 1.00 79.56 110 GLY A C 1
ATOM 822 O O . GLY A 1 110 ? -10.024 2.749 13.413 1.00 79.56 110 GLY A O 1
ATOM 823 N N . ALA A 1 111 ? -10.648 4.170 15.035 1.00 83.38 111 ALA A N 1
ATOM 824 C CA . ALA A 1 111 ? -9.652 5.189 14.712 1.00 83.38 111 ALA A CA 1
ATOM 825 C C . ALA A 1 111 ? -8.220 4.723 15.044 1.00 83.38 111 ALA A C 1
ATOM 827 O O . ALA A 1 111 ? -7.998 4.031 16.038 1.00 83.38 111 ALA A O 1
ATOM 828 N N . MET A 1 112 ? -7.233 5.161 14.254 1.00 84.69 112 MET A N 1
ATOM 829 C CA . MET A 1 112 ? -5.814 4.915 14.542 1.00 84.69 112 MET A CA 1
ATOM 830 C C . MET A 1 112 ? -5.393 5.692 15.802 1.00 84.69 112 MET A C 1
ATOM 832 O O . MET A 1 112 ? -5.271 6.917 15.757 1.00 84.69 112 MET A O 1
ATOM 836 N N . ARG A 1 113 ? -5.195 4.993 16.925 1.00 73.94 113 ARG A N 1
ATOM 837 C CA . ARG A 1 113 ? -4.653 5.565 18.173 1.00 73.94 113 ARG A CA 1
ATOM 838 C C . ARG A 1 113 ? -3.136 5.465 18.237 1.00 73.94 113 ARG A C 1
ATOM 840 O O . ARG A 1 113 ? -2.571 4.618 17.513 1.00 73.94 113 ARG A O 1
#

Foldseek 3Di:
DPFQQVCQQVVQQDDDPQFPDKDWPDDQDWDQQAQEPVGGDIGTKTWMWTWGQDPVRDIAIWTWMKTWTDQVVVRDIDIDIDTDHHVDYDDPVVVSVVRNVHYDYPDDRPDTD

Secondary structure (DSSP, 8-state):
---HHHHHHHHTTSPPTTEEEEEEEEEEEEEEEEE-SSSEEEEEEEEEEEEEE-TTS-EEEEEEEEEEEEEGGGTEEEEEEEEE-GGGPPPHHHHHHHHHH----S----S--

Sequence (113 aa):
MGGDNTTSSVKIQETMPNHSSFAMTSGPTPVEAVPDDSGTLPGYEIGYTATVKYASGSTGDVAGYRFFRQISDQGVTLEIFLECHPDKLTSADTWHQFLSSTRVTGLDAGAMR